Protein AF-A0A923WL89-F1 (afdb_monomer)

Mean predicted aligned error: 15.4 Å

Radius of gyration: 36.49 Å; Cα contacts (8 Å, |Δi|>4): 17; chains: 1; bounding box: 73×61×89 Å

Nearest PDB structures (foldseek):
  7px2-assembly1_A  TM=5.025E-01  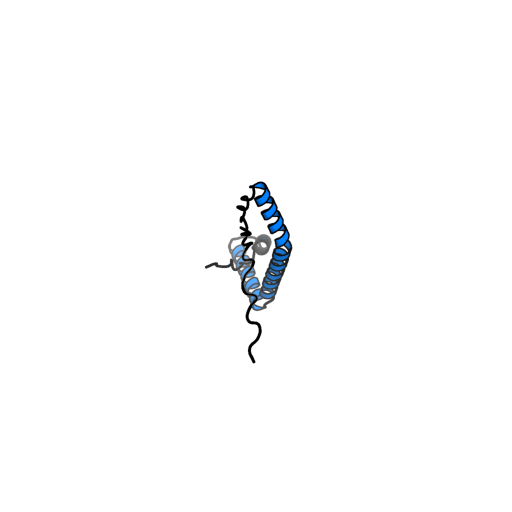e=6.954E+00  Conus mucronatus
  8j9a-assembly1_A  TM=3.092E-01  e=2.533E+00  Homo sapiens

pLDDT: mean 79.02, std 20.84, range [34.81, 98.75]

Secondary structure (DSSP, 8-state):
----------------------PPPPPPPHHHHHHHHHHHHHHHHHHHHHHHHHHHHHHHHHHTSHHHHHHHHHHHHHHHHHHHHTT--HHHHHHHHHHS----------

Solvent-accessible surface area (backbone atoms only — not comparable to full-atom values): 6987 Å² total; per-residue (Å²): 141,88,85,77,92,78,87,74,90,91,80,95,77,80,90,72,82,80,73,78,76,78,68,79,76,75,77,70,49,74,68,54,48,49,55,51,49,53,54,49,52,61,70,40,47,67,56,53,49,53,52,50,52,54,52,51,52,52,51,50,59,50,55,70,34,67,70,45,45,50,53,50,51,52,50,48,49,54,51,31,55,53,35,43,76,72,69,44,52,72,68,58,21,51,53,50,49,70,71,50,75,75,89,65,82,66,82,79,76,125

Foldseek 3Di:
DDDDPDPDDDDDDDPDDPPPPPDPDPDDDPVRVVVVVVVVVVVCVVVVVVVVVVVVVVVVVQCPDPVNVVVLVVVLVVQLVVVVVVPDDSVRSNVVSVVDDDPDPPPPDD

Structure (mmCIF, N/CA/C/O backbone):
data_AF-A0A923WL89-F1
#
_entry.id   AF-A0A923WL89-F1
#
loop_
_atom_site.group_PDB
_atom_site.id
_atom_site.type_symbol
_atom_site.label_atom_id
_atom_site.label_alt_id
_atom_site.label_comp_id
_atom_site.label_asym_id
_atom_site.label_entity_id
_atom_site.label_seq_id
_atom_site.pdbx_PDB_ins_code
_atom_site.Cartn_x
_atom_site.Cartn_y
_atom_site.Cartn_z
_atom_site.occupancy
_atom_site.B_iso_or_equiv
_atom_site.auth_seq_id
_atom_site.auth_comp_id
_atom_site.auth_asym_id
_atom_site.auth_atom_id
_atom_site.pdbx_PDB_model_num
ATOM 1 N N . MET A 1 1 ? 52.172 -49.684 -66.262 1.00 43.69 1 MET A N 1
ATOM 2 C CA . MET A 1 1 ? 51.971 -48.460 -67.067 1.00 43.69 1 MET A CA 1
ATOM 3 C C . MET A 1 1 ? 52.504 -47.272 -66.275 1.00 43.69 1 MET A C 1
ATOM 5 O O . MET A 1 1 ? 51.810 -46.724 -65.435 1.00 43.69 1 MET A O 1
ATOM 9 N N . HIS A 1 2 ? 53.792 -46.978 -66.453 1.00 44.06 2 HIS A N 1
ATOM 10 C CA . HIS A 1 2 ? 54.490 -45.818 -65.897 1.00 44.06 2 HIS A CA 1
ATOM 11 C C . HIS A 1 2 ? 54.409 -44.679 -66.900 1.00 44.06 2 HIS A C 1
ATOM 13 O O . HIS A 1 2 ? 54.771 -44.920 -68.051 1.00 44.06 2 HIS A O 1
ATOM 19 N N . ARG A 1 3 ? 54.009 -43.474 -66.472 1.00 42.78 3 ARG A N 1
ATOM 20 C CA . ARG A 1 3 ? 54.449 -42.207 -67.074 1.00 42.78 3 ARG A CA 1
ATOM 21 C C . ARG A 1 3 ? 53.896 -40.995 -66.311 1.00 42.78 3 ARG A C 1
ATOM 23 O O . ARG A 1 3 ? 52.691 -40.824 -66.213 1.00 42.78 3 ARG A O 1
ATOM 30 N N . HIS A 1 4 ? 54.824 -40.168 -65.827 1.00 39.97 4 HIS A N 1
ATOM 31 C CA . HIS A 1 4 ? 54.642 -38.785 -65.364 1.00 39.97 4 HIS A CA 1
ATOM 32 C C . HIS A 1 4 ? 54.153 -38.565 -63.923 1.00 39.97 4 HIS A C 1
ATOM 34 O O . HIS A 1 4 ? 53.322 -37.710 -63.644 1.00 39.97 4 HIS A O 1
ATOM 40 N N . ALA A 1 5 ? 54.826 -39.227 -62.978 1.00 46.56 5 ALA A N 1
ATOM 41 C CA . ALA A 1 5 ? 55.414 -38.453 -61.889 1.00 46.56 5 ALA A CA 1
ATOM 42 C C . ALA A 1 5 ? 56.518 -37.579 -62.510 1.00 46.56 5 ALA A C 1
ATOM 44 O O . ALA A 1 5 ? 57.427 -38.138 -63.112 1.00 46.56 5 ALA A O 1
ATOM 45 N N . ILE A 1 6 ? 56.343 -36.257 -62.489 1.00 51.34 6 ILE A N 1
ATOM 46 C CA . ILE A 1 6 ? 57.324 -35.148 -62.541 1.00 51.34 6 ILE A CA 1
ATOM 47 C C . ILE A 1 6 ? 56.485 -33.905 -62.879 1.00 51.34 6 ILE A C 1
ATOM 49 O O . ILE A 1 6 ? 56.318 -33.571 -64.042 1.00 51.34 6 ILE A O 1
ATOM 53 N N . VAL A 1 7 ? 55.912 -33.268 -61.857 1.00 47.28 7 VAL A N 1
ATOM 54 C CA . VAL A 1 7 ? 55.898 -31.799 -61.700 1.00 47.28 7 VAL A CA 1
ATOM 55 C C . VAL A 1 7 ? 55.954 -31.555 -60.190 1.00 47.28 7 VAL A C 1
ATOM 57 O O . VAL A 1 7 ? 54.998 -31.155 -59.534 1.00 47.28 7 VAL A O 1
ATOM 60 N N . PHE A 1 8 ? 57.084 -31.957 -59.615 1.00 42.47 8 PHE A N 1
ATOM 61 C CA . PHE A 1 8 ? 57.525 -31.535 -58.295 1.00 42.47 8 PHE A CA 1
ATOM 62 C C . PHE A 1 8 ? 58.259 -30.207 -58.499 1.00 42.47 8 PHE A C 1
ATOM 64 O O . PHE A 1 8 ? 59.035 -30.094 -59.445 1.00 42.47 8 PHE A O 1
ATOM 71 N N . SER A 1 9 ? 58.078 -29.268 -57.572 1.00 47.75 9 SER A N 1
ATOM 72 C CA . SER A 1 9 ? 58.919 -28.077 -57.396 1.00 47.75 9 SER A CA 1
ATOM 73 C C . SER A 1 9 ? 58.668 -26.896 -58.341 1.00 47.75 9 SER A C 1
ATOM 75 O O . SER A 1 9 ? 59.209 -26.845 -59.440 1.00 47.75 9 SER A O 1
ATOM 77 N N . ALA A 1 10 ? 57.906 -25.906 -57.860 1.00 48.31 10 ALA A N 1
ATOM 78 C CA . ALA A 1 10 ? 58.367 -24.513 -57.739 1.00 48.31 10 ALA A CA 1
ATOM 79 C C . ALA A 1 10 ? 57.192 -23.573 -57.407 1.00 48.31 10 ALA A C 1
ATOM 81 O O . ALA A 1 10 ? 56.479 -23.143 -58.304 1.00 48.31 10 ALA A O 1
ATOM 82 N N . LEU A 1 11 ? 56.990 -23.278 -56.117 1.00 40.62 11 LEU A N 1
ATOM 83 C CA . LEU A 1 11 ? 56.937 -21.923 -55.531 1.00 40.62 11 LEU A CA 1
ATOM 84 C C . LEU A 1 11 ? 56.271 -21.980 -54.146 1.00 40.62 11 LEU A C 1
ATOM 86 O O . LEU A 1 11 ? 55.103 -21.654 -53.949 1.00 40.62 11 LEU A O 1
ATOM 90 N N . CYS A 1 12 ? 57.068 -22.378 -53.156 1.00 50.72 12 CYS A N 1
ATOM 91 C CA . CYS A 1 12 ? 56.912 -21.871 -51.802 1.00 50.72 12 CYS A CA 1
ATOM 92 C C . CYS A 1 12 ? 57.414 -20.425 -51.789 1.00 50.72 12 CYS A C 1
ATOM 94 O O . CYS A 1 12 ? 58.617 -20.238 -51.689 1.00 50.72 12 CYS A O 1
ATOM 96 N N . THR A 1 13 ? 56.522 -19.442 -51.887 1.00 54.56 13 THR A N 1
ATOM 97 C CA . THR A 1 13 ? 56.678 -18.064 -51.376 1.00 54.56 13 THR A CA 1
ATOM 98 C C . THR A 1 13 ? 55.328 -17.373 -51.618 1.00 54.56 13 THR A C 1
ATOM 100 O O . THR A 1 13 ? 54.949 -17.100 -52.745 1.00 54.56 13 THR A O 1
ATOM 103 N N . LEU A 1 14 ? 54.456 -17.226 -50.626 1.00 45.53 14 LEU A N 1
ATOM 104 C CA . LEU A 1 14 ? 54.359 -15.990 -49.853 1.00 45.53 14 LEU A CA 1
ATOM 105 C C . LEU A 1 14 ? 53.557 -16.294 -48.576 1.00 45.53 14 LEU A C 1
ATOM 107 O O . LEU A 1 14 ? 52.340 -16.138 -48.503 1.00 45.53 14 LEU A O 1
ATOM 111 N N . SER A 1 15 ? 54.270 -16.719 -47.540 1.00 49.66 15 SER A N 1
ATOM 112 C CA . SER A 1 15 ? 53.829 -16.517 -46.167 1.00 49.66 15 SER A CA 1
ATOM 113 C C . SER A 1 15 ? 54.039 -15.040 -45.835 1.00 49.66 15 SER A C 1
ATOM 115 O O . SER A 1 15 ? 55.120 -14.651 -45.402 1.00 49.66 15 SER A O 1
ATOM 117 N N . SER A 1 16 ? 53.023 -14.204 -46.035 1.00 47.19 16 SER A N 1
ATOM 118 C CA . SER A 1 16 ? 52.956 -12.891 -45.388 1.00 47.19 16 SER A CA 1
ATOM 119 C C . SER A 1 16 ? 51.798 -12.899 -44.408 1.00 47.19 16 SER A C 1
ATOM 121 O O . SER A 1 16 ? 50.666 -12.567 -44.734 1.00 47.19 16 SER A O 1
ATOM 123 N N . LEU A 1 17 ? 52.131 -13.370 -43.205 1.00 48.91 17 LEU A N 1
ATOM 124 C CA . LEU A 1 17 ? 51.677 -12.859 -41.914 1.00 48.91 17 LEU A CA 1
ATOM 125 C C . LEU A 1 17 ? 50.765 -11.624 -42.026 1.00 48.91 17 LEU A C 1
ATOM 127 O O . LEU A 1 17 ? 51.230 -10.488 -41.955 1.00 48.91 17 LEU A O 1
ATOM 131 N N . ALA A 1 18 ? 49.456 -11.844 -42.120 1.00 44.34 18 ALA A N 1
ATOM 132 C CA . ALA A 1 18 ? 48.491 -10.853 -41.673 1.00 44.34 18 ALA A CA 1
ATOM 133 C C . ALA A 1 18 ? 48.500 -10.893 -40.139 1.00 44.34 18 ALA A C 1
ATOM 135 O O . ALA A 1 18 ? 47.699 -11.567 -39.495 1.00 44.34 18 ALA A O 1
ATOM 136 N N . PHE A 1 19 ? 49.491 -10.225 -39.554 1.00 47.25 19 PHE A N 1
ATOM 137 C CA . PHE A 1 19 ? 49.500 -9.881 -38.143 1.00 47.25 19 PHE A CA 1
ATOM 138 C C . PHE A 1 19 ? 48.347 -8.892 -37.940 1.00 47.25 19 PHE A C 1
ATOM 140 O O . PHE A 1 19 ? 48.500 -7.696 -38.181 1.00 47.25 19 PHE A O 1
ATOM 147 N N . SER A 1 20 ? 47.161 -9.385 -37.570 1.00 49.50 20 SER A N 1
ATOM 148 C CA . SER A 1 20 ? 46.101 -8.528 -37.045 1.00 49.50 20 SER A CA 1
ATOM 149 C C . SER A 1 20 ? 46.637 -7.882 -35.774 1.00 49.50 20 SER A C 1
ATOM 151 O O . SER A 1 20 ? 46.594 -8.470 -34.697 1.00 49.50 20 SER A O 1
ATOM 153 N N . GLN A 1 21 ? 47.182 -6.674 -35.911 1.00 45.19 21 GLN A N 1
ATOM 154 C CA . GLN A 1 21 ? 47.397 -5.775 -34.793 1.00 45.19 21 GLN A CA 1
ATOM 155 C C . GLN A 1 21 ? 46.028 -5.547 -34.150 1.00 45.19 21 GLN A C 1
ATOM 157 O O . GLN A 1 21 ? 45.218 -4.765 -34.644 1.00 45.19 21 GLN A O 1
ATOM 162 N N . SER A 1 22 ? 45.747 -6.247 -33.053 1.00 53.09 22 SER A N 1
ATOM 163 C CA . SER A 1 22 ? 44.719 -5.825 -32.115 1.00 53.09 22 SER A CA 1
ATOM 164 C C . SER A 1 22 ? 45.200 -4.506 -31.512 1.00 53.09 22 SER A C 1
ATOM 166 O O . SER A 1 22 ? 45.928 -4.493 -30.518 1.00 53.09 22 SER A O 1
ATOM 168 N N . LEU A 1 23 ? 44.870 -3.397 -32.177 1.00 53.75 23 LEU A N 1
ATOM 169 C CA . LEU A 1 23 ? 45.018 -2.059 -31.620 1.00 53.75 23 LEU A CA 1
ATOM 170 C C . LEU A 1 23 ? 44.389 -2.069 -30.218 1.00 53.75 23 LEU A C 1
ATOM 172 O O . LEU A 1 23 ? 43.261 -2.556 -30.075 1.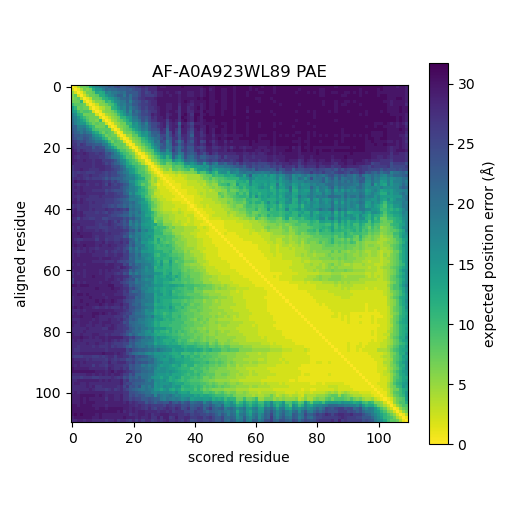00 53.75 23 LEU A O 1
ATOM 176 N N . PRO A 1 24 ? 45.084 -1.579 -29.175 1.00 54.38 24 PRO A N 1
ATOM 177 C CA . PRO A 1 24 ? 44.466 -1.435 -27.868 1.00 54.38 24 PRO A CA 1
ATOM 178 C C . PRO A 1 24 ? 43.270 -0.501 -28.045 1.00 54.38 24 PRO A C 1
ATOM 180 O O . PRO A 1 24 ? 43.437 0.642 -28.466 1.00 54.38 24 PRO A O 1
ATOM 183 N N . SER A 1 25 ? 42.060 -1.008 -27.790 1.00 64.44 25 SER A N 1
ATOM 184 C CA . SER A 1 25 ? 40.862 -0.172 -27.820 1.00 64.44 25 SER A CA 1
ATOM 185 C C . SER A 1 25 ? 41.107 1.009 -26.878 1.00 64.44 25 SER A C 1
ATOM 187 O O . SER A 1 25 ? 41.407 0.770 -25.701 1.00 64.44 25 SER A O 1
ATOM 189 N N . PRO A 1 26 ? 41.069 2.261 -27.367 1.00 69.19 26 PRO A N 1
ATOM 190 C CA . PRO A 1 26 ? 41.256 3.412 -26.503 1.00 69.19 26 PRO A CA 1
ATOM 191 C C . PRO A 1 26 ? 40.199 3.335 -25.404 1.00 69.19 26 PRO A C 1
ATOM 193 O O . PRO A 1 26 ? 39.017 3.126 -25.688 1.00 69.19 26 PRO A O 1
ATOM 196 N N . LYS A 1 27 ? 40.629 3.427 -24.139 1.00 71.19 27 LYS A N 1
ATOM 197 C CA . LYS A 1 27 ? 39.682 3.486 -23.022 1.00 71.19 27 LYS A CA 1
ATOM 198 C C . LYS A 1 27 ? 38.756 4.677 -23.287 1.00 71.19 27 LYS A C 1
ATOM 200 O O . LYS A 1 27 ? 39.285 5.761 -23.548 1.00 71.19 27 LYS A O 1
ATOM 205 N N . PRO A 1 28 ? 37.426 4.478 -23.279 1.00 73.81 28 PRO A N 1
ATOM 206 C CA . PRO A 1 28 ? 36.489 5.542 -23.597 1.00 73.81 28 PRO A CA 1
ATOM 207 C C . PRO A 1 28 ? 36.744 6.726 -22.670 1.00 73.81 28 PRO A C 1
ATOM 209 O O . PRO A 1 28 ? 37.020 6.547 -21.479 1.00 73.81 28 PRO A O 1
ATOM 212 N N . SER A 1 29 ? 36.702 7.932 -23.234 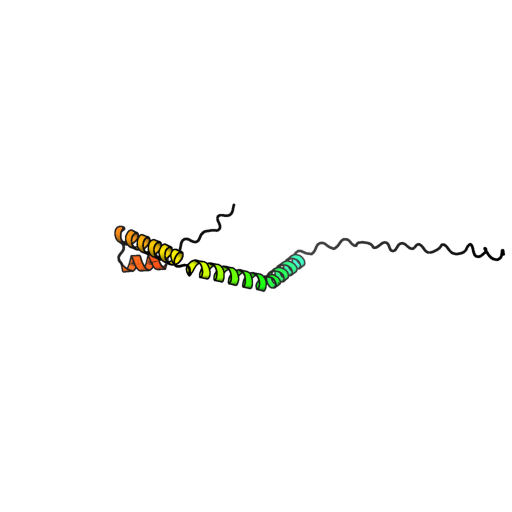1.00 83.06 29 SER A N 1
ATOM 213 C CA . SER A 1 29 ? 36.819 9.137 -22.426 1.00 83.06 29 SER A CA 1
ATOM 214 C C . SER A 1 29 ? 35.652 9.197 -21.427 1.00 83.06 29 SER A C 1
ATOM 216 O O . SER A 1 29 ? 34.603 8.590 -21.668 1.00 83.06 29 SER A O 1
ATOM 218 N N . PRO A 1 30 ? 35.781 9.926 -20.308 1.00 81.75 30 PRO A N 1
ATOM 219 C CA . PRO A 1 30 ? 34.672 10.102 -19.372 1.00 81.75 30 PRO A CA 1
ATOM 220 C C . PRO A 1 30 ? 33.389 10.637 -20.036 1.00 81.75 30 PRO A C 1
ATOM 222 O O . PRO A 1 30 ? 32.293 10.219 -19.670 1.00 81.75 30 PRO A O 1
ATOM 225 N N . GLU A 1 31 ? 33.513 11.499 -21.053 1.00 83.88 31 GLU A N 1
ATOM 226 C CA . GLU A 1 31 ? 32.369 11.989 -21.838 1.00 83.88 31 GLU A CA 1
ATOM 227 C C . GLU A 1 31 ? 31.722 10.889 -22.688 1.00 83.88 31 GLU A C 1
ATOM 229 O O . GLU A 1 31 ? 30.494 10.811 -22.772 1.00 83.88 31 GLU A O 1
ATOM 234 N N . ASP A 1 32 ? 32.520 10.008 -23.292 1.00 84.06 32 ASP A N 1
ATOM 235 C CA . ASP A 1 32 ? 32.000 8.880 -24.073 1.00 84.06 32 ASP A CA 1
ATOM 236 C C . ASP A 1 32 ? 31.328 7.840 -23.174 1.00 84.06 32 ASP A C 1
ATOM 238 O O . ASP A 1 32 ? 30.296 7.273 -23.537 1.00 84.06 32 ASP A O 1
ATOM 242 N N . MET A 1 33 ? 31.872 7.627 -21.972 1.00 83.62 33 MET A N 1
ATOM 243 C CA . MET A 1 33 ? 31.244 6.790 -20.951 1.00 83.62 33 MET A CA 1
ATOM 244 C C . MET A 1 33 ? 29.887 7.355 -20.521 1.00 83.62 33 MET A C 1
ATOM 246 O O . MET A 1 33 ? 28.925 6.596 -20.418 1.00 83.62 33 MET A O 1
ATOM 250 N N . GLN A 1 34 ? 29.782 8.673 -20.325 1.00 84.81 34 GLN A N 1
ATOM 251 C CA . GLN A 1 34 ? 28.520 9.320 -19.965 1.00 84.81 34 GLN A CA 1
ATOM 252 C C . GLN A 1 34 ? 27.473 9.165 -21.075 1.00 84.81 34 GLN A C 1
ATOM 254 O O . GLN A 1 34 ? 26.369 8.699 -20.810 1.00 84.81 34 GLN A O 1
ATOM 259 N N . LYS A 1 35 ? 27.830 9.449 -22.335 1.00 86.31 35 LYS A N 1
ATOM 260 C CA . LYS A 1 35 ? 26.920 9.269 -23.482 1.00 86.31 35 LYS A CA 1
ATOM 261 C C . LYS A 1 35 ? 26.469 7.819 -23.644 1.00 86.31 35 LYS A C 1
ATOM 263 O O . LYS A 1 35 ? 25.318 7.560 -23.996 1.00 86.31 35 LYS A O 1
ATOM 268 N N . MET A 1 36 ? 27.366 6.867 -23.387 1.00 84.44 36 MET A N 1
ATOM 269 C CA . MET A 1 36 ? 27.043 5.444 -23.416 1.00 84.44 36 MET A CA 1
ATOM 270 C C . MET A 1 36 ? 26.066 5.070 -22.298 1.00 84.44 36 MET A C 1
ATOM 272 O O . MET A 1 36 ? 25.119 4.323 -22.547 1.00 84.44 36 MET A O 1
ATOM 276 N N . MET A 1 37 ? 26.251 5.614 -21.094 1.00 84.38 37 MET A N 1
ATOM 277 C CA . MET A 1 37 ? 25.341 5.409 -19.969 1.00 84.38 37 MET A CA 1
ATOM 278 C C . MET A 1 37 ? 23.963 6.020 -20.244 1.00 84.38 37 MET A C 1
ATOM 280 O O . MET A 1 37 ? 22.959 5.331 -20.081 1.00 84.38 37 MET A O 1
ATOM 284 N N . ASP A 1 38 ? 23.907 7.254 -20.744 1.00 85.50 38 ASP A N 1
ATOM 285 C CA . ASP A 1 38 ? 22.657 7.944 -21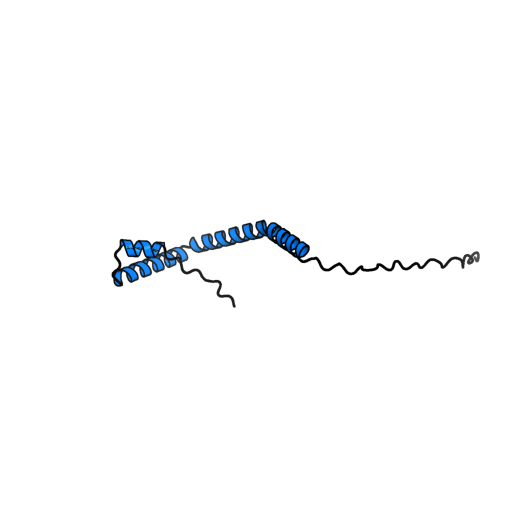.074 1.00 85.50 38 ASP A CA 1
ATOM 286 C C . ASP A 1 38 ? 21.877 7.190 -22.165 1.00 85.50 38 ASP A C 1
ATOM 288 O O . ASP A 1 38 ? 20.684 6.921 -22.021 1.00 85.50 38 ASP A O 1
ATOM 292 N N . SER A 1 39 ? 22.567 6.759 -23.226 1.00 86.44 39 SER A N 1
ATOM 293 C CA . SER A 1 39 ? 21.984 5.931 -24.291 1.00 86.44 39 SER A CA 1
ATOM 294 C C . SER A 1 39 ? 21.465 4.593 -23.753 1.00 86.44 39 SER A C 1
ATOM 296 O O . SER A 1 39 ? 20.352 4.166 -24.076 1.00 86.44 39 SER A O 1
ATOM 298 N N . SER A 1 40 ? 22.229 3.962 -22.856 1.00 83.38 40 SER A N 1
ATOM 299 C CA . SER A 1 40 ? 21.827 2.715 -22.202 1.00 83.38 40 SER A CA 1
ATOM 300 C C . SER A 1 40 ? 20.578 2.916 -21.343 1.00 83.38 40 SER A C 1
ATOM 302 O O . SER A 1 40 ? 19.633 2.139 -21.462 1.00 83.38 40 SER A O 1
ATOM 304 N N . MET A 1 41 ? 20.502 3.987 -20.547 1.00 84.50 41 MET A N 1
ATOM 305 C CA . MET A 1 41 ? 19.319 4.295 -19.738 1.00 84.50 41 MET A CA 1
ATOM 306 C C . MET A 1 41 ? 18.079 4.528 -20.600 1.00 84.50 41 MET A C 1
ATOM 308 O O . MET A 1 41 ? 17.024 3.960 -20.316 1.00 84.50 41 MET A O 1
ATOM 312 N N . VAL A 1 42 ? 18.205 5.299 -21.684 1.00 86.25 42 VAL A N 1
ATOM 313 C CA . VAL A 1 42 ? 17.097 5.541 -22.620 1.00 86.25 42 VAL A CA 1
ATOM 314 C C . VAL A 1 42 ? 16.614 4.230 -23.244 1.00 86.25 42 VAL A C 1
ATOM 316 O O . VAL A 1 42 ? 15.409 3.992 -23.320 1.00 86.25 42 VAL A O 1
ATOM 319 N N . SER A 1 43 ? 17.535 3.336 -23.610 1.00 88.25 43 SER A N 1
ATOM 320 C CA . SER A 1 43 ? 17.188 2.016 -24.154 1.00 88.25 43 SER A CA 1
ATOM 321 C C . SER A 1 43 ? 16.476 1.102 -23.145 1.00 88.25 43 SER A C 1
ATOM 323 O O . SER A 1 43 ? 15.712 0.220 -23.539 1.00 88.25 43 SER A O 1
ATOM 325 N N . MET A 1 44 ? 16.674 1.331 -21.841 1.00 90.44 44 MET A N 1
ATOM 326 C CA . MET A 1 44 ? 16.026 0.578 -20.766 1.00 90.44 44 MET A CA 1
ATOM 327 C C . MET A 1 44 ? 14.636 1.109 -20.401 1.00 90.44 44 MET A C 1
ATOM 329 O O . MET A 1 44 ? 13.865 0.366 -19.791 1.00 90.44 44 MET A O 1
ATOM 333 N N . LEU A 1 45 ? 14.271 2.340 -20.780 1.00 90.88 45 LEU A N 1
ATOM 334 C CA . LEU A 1 45 ? 12.966 2.929 -20.438 1.00 90.88 45 LEU A CA 1
ATOM 335 C C . LEU A 1 45 ? 11.768 2.030 -20.810 1.00 90.88 45 LEU A C 1
ATOM 337 O O . LEU A 1 45 ? 10.899 1.843 -19.957 1.00 90.88 45 LEU A O 1
ATOM 341 N N . PRO A 1 46 ? 11.705 1.388 -21.997 1.00 90.31 46 PRO A N 1
ATOM 342 C CA . PRO A 1 46 ? 10.604 0.477 -22.324 1.00 90.31 46 PRO A CA 1
ATOM 343 C C . PRO A 1 46 ? 10.572 -0.786 -21.450 1.00 90.31 46 PRO A C 1
ATOM 345 O O . PRO A 1 46 ? 9.504 -1.336 -21.178 1.00 90.31 46 PRO A O 1
ATOM 348 N N . ILE A 1 47 ? 11.737 -1.269 -21.003 1.00 92.88 47 ILE A N 1
ATOM 349 C CA . ILE A 1 47 ? 11.835 -2.412 -20.083 1.00 92.88 47 ILE A CA 1
ATOM 350 C C . ILE A 1 47 ? 11.313 -2.006 -18.704 1.00 92.88 47 ILE A C 1
ATOM 352 O O . ILE A 1 47 ? 10.513 -2.736 -18.123 1.00 92.88 47 ILE A O 1
ATOM 356 N N . LEU A 1 48 ? 11.708 -0.828 -18.214 1.00 90.56 48 LEU A N 1
ATOM 357 C CA . LEU A 1 48 ? 11.206 -0.2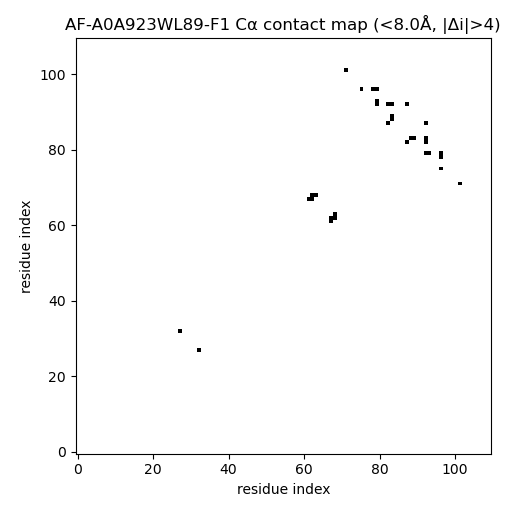71 -16.957 1.00 90.56 48 LEU A CA 1
ATOM 358 C C . LEU A 1 48 ? 9.688 -0.056 -17.002 1.00 90.56 48 LEU A C 1
ATOM 360 O O . LEU A 1 48 ? 9.004 -0.383 -16.033 1.00 90.56 48 LEU A O 1
ATOM 364 N N . GLY A 1 49 ? 9.157 0.416 -18.135 1.00 91.38 49 GLY A N 1
ATOM 365 C CA . GLY A 1 49 ? 7.717 0.535 -18.367 1.00 91.38 49 GLY A CA 1
ATOM 366 C C . GLY A 1 49 ? 6.996 -0.803 -18.201 1.00 91.38 49 GLY A C 1
ATOM 367 O O . GLY A 1 49 ? 6.143 -0.933 -17.327 1.00 91.38 49 GLY A O 1
ATOM 368 N N . ARG A 1 50 ? 7.417 -1.839 -18.940 1.00 91.12 50 ARG A N 1
ATOM 369 C CA . ARG A 1 50 ? 6.820 -3.184 -18.822 1.00 91.12 50 ARG A CA 1
ATOM 370 C C . ARG A 1 50 ? 6.966 -3.784 -17.424 1.00 91.12 50 ARG A C 1
ATOM 372 O O . ARG A 1 50 ? 6.045 -4.426 -16.931 1.00 91.12 50 ARG A O 1
ATOM 379 N N . MET A 1 51 ? 8.105 -3.578 -16.764 1.00 92.50 51 MET A N 1
ATOM 380 C CA . MET A 1 51 ? 8.307 -4.045 -15.390 1.00 92.50 51 MET A CA 1
ATOM 381 C C . MET A 1 51 ? 7.332 -3.365 -14.421 1.00 92.50 51 MET A C 1
ATOM 383 O O . MET A 1 51 ? 6.788 -4.021 -13.534 1.00 92.50 51 MET A O 1
ATOM 387 N N . THR A 1 52 ? 7.086 -2.068 -14.613 1.00 92.19 52 THR A N 1
ATOM 388 C CA . THR A 1 52 ? 6.135 -1.294 -13.810 1.00 92.19 52 THR A CA 1
ATOM 389 C C . THR A 1 52 ? 4.709 -1.793 -14.023 1.00 92.19 52 THR A C 1
ATOM 391 O O . THR A 1 52 ? 4.003 -2.026 -13.046 1.00 92.19 52 THR A O 1
ATOM 394 N N . GLU A 1 53 ? 4.305 -2.031 -15.272 1.00 92.62 53 GLU A N 1
ATOM 395 C CA . GLU A 1 53 ? 2.995 -2.606 -15.608 1.00 92.62 53 GLU A CA 1
ATOM 396 C C . GLU A 1 53 ? 2.791 -3.974 -14.951 1.00 92.62 53 GLU A C 1
ATOM 398 O O . GLU A 1 53 ? 1.804 -4.176 -14.250 1.00 92.62 53 GLU A O 1
ATOM 403 N N . VAL A 1 54 ? 3.755 -4.892 -15.090 1.00 93.38 54 VAL A N 1
ATOM 404 C CA . VAL A 1 54 ? 3.689 -6.225 -14.464 1.00 93.38 54 VAL A CA 1
ATOM 405 C C . VAL A 1 54 ? 3.607 -6.122 -12.943 1.00 93.38 54 VAL A C 1
ATOM 407 O O . VAL A 1 54 ? 2.863 -6.866 -12.304 1.00 93.38 54 VAL A O 1
ATOM 410 N N . HIS A 1 55 ? 4.362 -5.203 -12.344 1.00 90.31 55 HIS 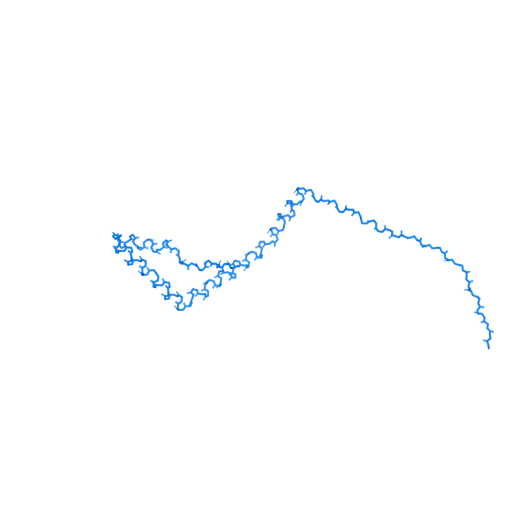A N 1
ATOM 411 C CA . HIS A 1 55 ? 4.337 -4.998 -10.904 1.00 90.31 55 HIS A CA 1
ATOM 412 C C . HIS A 1 55 ? 2.977 -4.474 -10.420 1.00 90.31 55 HIS A C 1
ATOM 414 O O . HIS A 1 55 ? 2.447 -4.983 -9.431 1.00 90.31 55 HIS A O 1
ATOM 420 N N . LEU A 1 56 ? 2.395 -3.498 -11.124 1.00 91.94 56 LEU A N 1
ATOM 421 C CA . LEU A 1 56 ? 1.061 -2.974 -10.826 1.00 91.94 56 LEU A CA 1
ATOM 422 C C . LEU A 1 56 ? -0.009 -4.054 -10.986 1.00 91.94 56 LEU A C 1
ATOM 424 O O . LEU A 1 56 ? -0.820 -4.247 -10.084 1.00 91.94 56 LEU A O 1
ATOM 428 N N . GLU A 1 57 ? 0.034 -4.806 -12.081 1.00 93.44 57 GLU A N 1
ATOM 429 C CA . GLU A 1 57 ? -0.888 -5.907 -12.352 1.00 93.44 57 GLU A CA 1
ATOM 430 C C . GLU A 1 57 ? -0.809 -6.979 -11.254 1.00 93.44 57 GLU A C 1
ATOM 432 O O . GLU A 1 57 ? -1.827 -7.463 -10.758 1.00 93.44 57 GLU A O 1
ATOM 437 N N . ALA A 1 58 ? 0.396 -7.316 -10.788 1.00 92.00 58 ALA A N 1
ATOM 438 C CA . ALA A 1 58 ? 0.576 -8.240 -9.673 1.00 92.00 58 ALA A CA 1
ATOM 439 C C . ALA A 1 58 ? -0.032 -7.699 -8.368 1.00 92.00 58 ALA A C 1
ATOM 441 O O . ALA A 1 58 ? -0.702 -8.445 -7.650 1.00 92.00 58 ALA A O 1
ATOM 442 N N . GLN A 1 59 ? 0.160 -6.410 -8.066 1.00 89.38 59 GLN A N 1
ATOM 443 C CA . GLN A 1 59 ? -0.449 -5.784 -6.890 1.00 89.38 59 GLN A CA 1
ATOM 444 C C . GLN A 1 59 ? -1.977 -5.791 -6.970 1.00 89.38 59 GLN A C 1
ATOM 446 O O . GLN A 1 59 ? -2.629 -6.161 -5.993 1.00 89.38 59 GLN A O 1
ATOM 451 N N . LEU A 1 60 ? -2.547 -5.436 -8.126 1.00 91.44 60 LEU A N 1
ATOM 452 C CA . LEU A 1 60 ? -3.992 -5.447 -8.356 1.00 91.44 60 LEU A CA 1
ATOM 453 C C . LEU A 1 60 ? -4.565 -6.856 -8.196 1.00 91.44 60 LEU A C 1
ATOM 455 O O . LEU A 1 60 ? -5.542 -7.042 -7.475 1.00 91.44 60 LEU A O 1
ATOM 459 N N . ASN A 1 61 ? -3.914 -7.862 -8.779 1.00 92.75 61 ASN A N 1
ATOM 460 C CA . ASN A 1 61 ? -4.349 -9.254 -8.681 1.00 92.75 61 ASN A CA 1
ATOM 461 C C . ASN A 1 61 ? -4.285 -9.807 -7.254 1.00 92.75 61 ASN A C 1
ATOM 463 O O . ASN A 1 61 ? -5.120 -10.626 -6.872 1.00 92.75 61 ASN A O 1
ATOM 467 N N . VAL A 1 62 ? -3.313 -9.378 -6.446 1.00 91.19 62 VAL A N 1
ATOM 468 C CA . VAL A 1 62 ? -3.278 -9.719 -5.017 1.00 91.19 62 VAL A CA 1
ATOM 469 C C . VAL A 1 62 ? -4.385 -8.981 -4.266 1.00 91.19 62 VAL A C 1
ATOM 471 O O . VAL A 1 62 ? -5.136 -9.616 -3.532 1.00 91.19 62 VAL A O 1
ATOM 474 N N . ALA A 1 63 ? -4.536 -7.672 -4.481 1.00 87.81 63 ALA A N 1
ATOM 475 C CA . ALA A 1 63 ? -5.550 -6.853 -3.818 1.00 87.81 63 ALA A CA 1
ATOM 476 C C . ALA A 1 63 ? -6.991 -7.287 -4.141 1.00 87.81 63 ALA A C 1
ATOM 478 O O . ALA A 1 63 ? -7.869 -7.152 -3.291 1.00 87.81 63 ALA A O 1
ATOM 479 N N . ALA A 1 64 ? -7.230 -7.841 -5.332 1.00 91.62 64 ALA A N 1
ATOM 480 C CA . ALA A 1 64 ? -8.530 -8.350 -5.764 1.00 91.62 64 ALA A CA 1
ATOM 481 C C . ALA A 1 64 ? -8.945 -9.664 -5.076 1.00 91.62 64 ALA A C 1
ATOM 483 O O . ALA A 1 64 ? -10.107 -10.063 -5.165 1.00 91.62 64 ALA A O 1
ATOM 484 N N . ARG A 1 65 ? -8.028 -10.359 -4.386 1.00 95.19 65 ARG A N 1
ATOM 485 C CA . ARG A 1 65 ? -8.368 -11.590 -3.659 1.00 95.19 65 ARG A CA 1
ATOM 486 C C . ARG A 1 65 ? -9.277 -11.251 -2.472 1.00 95.19 65 ARG A C 1
ATOM 488 O O . ARG A 1 65 ? -8.916 -10.370 -1.689 1.00 95.19 65 ARG A O 1
ATOM 495 N N . PRO A 1 66 ? -10.389 -11.981 -2.260 1.00 94.44 66 PRO A N 1
ATOM 496 C CA . PRO A 1 66 ? -11.306 -11.714 -1.149 1.00 94.44 66 PRO A CA 1
ATOM 497 C C . PRO A 1 66 ? -10.609 -11.690 0.215 1.00 94.44 66 PRO A C 1
ATOM 499 O O . PRO A 1 66 ? -10.774 -10.748 0.981 1.00 94.44 66 PRO A O 1
ATOM 502 N N . GLU A 1 67 ? -9.730 -12.662 0.468 1.00 95.19 67 GLU A N 1
ATOM 503 C CA . GLU A 1 67 ? -8.940 -12.733 1.701 1.00 95.19 67 GLU A CA 1
ATOM 504 C C . GLU A 1 67 ? -8.067 -11.481 1.908 1.00 95.19 67 GLU A C 1
ATOM 506 O O . GLU A 1 67 ? -7.910 -10.984 3.024 1.00 95.19 67 GLU A O 1
ATOM 511 N N . THR A 1 68 ? -7.488 -10.937 0.835 1.00 93.50 68 THR A N 1
ATOM 512 C CA . THR A 1 68 ? -6.676 -9.720 0.912 1.00 93.50 68 THR A CA 1
ATOM 513 C C . THR A 1 68 ? -7.543 -8.502 1.215 1.00 93.50 68 THR A C 1
ATOM 515 O O . THR A 1 68 ? -7.181 -7.713 2.088 1.00 93.50 68 THR A O 1
ATOM 518 N N . ALA A 1 69 ? -8.706 -8.377 0.572 1.00 90.81 69 ALA A N 1
ATOM 519 C CA . ALA A 1 69 ? -9.668 -7.320 0.870 1.00 90.81 69 ALA A CA 1
ATOM 520 C C . ALA A 1 69 ? -10.151 -7.376 2.333 1.00 90.81 69 ALA A C 1
ATOM 522 O O . ALA A 1 69 ? -10.189 -6.345 3.009 1.00 90.81 69 ALA A O 1
ATOM 523 N N . GLU A 1 70 ? -10.435 -8.572 2.855 1.00 95.56 70 GLU A N 1
ATOM 524 C CA . GLU A 1 70 ? -10.801 -8.780 4.260 1.00 95.56 70 GLU A CA 1
ATOM 525 C C . GLU A 1 70 ? -9.679 -8.344 5.206 1.00 95.56 70 GLU A C 1
ATOM 527 O O . GLU A 1 70 ? -9.914 -7.552 6.119 1.00 95.56 70 GLU A O 1
ATOM 532 N N . ARG A 1 71 ? -8.434 -8.770 4.952 1.00 94.62 71 ARG A N 1
ATOM 533 C CA . ARG A 1 71 ? -7.267 -8.362 5.754 1.00 94.62 71 ARG A CA 1
ATOM 534 C C . ARG A 1 71 ? -7.068 -6.844 5.745 1.00 94.62 71 ARG A C 1
ATOM 536 O O . ARG A 1 71 ? -6.789 -6.259 6.793 1.00 94.62 71 ARG A O 1
ATOM 543 N N . ILE A 1 72 ? -7.246 -6.197 4.591 1.00 93.56 72 ILE A N 1
ATOM 544 C CA . ILE A 1 72 ? -7.189 -4.735 4.447 1.00 93.56 72 ILE A CA 1
ATOM 545 C C . ILE A 1 72 ? -8.281 -4.060 5.285 1.00 93.56 72 ILE A C 1
ATOM 547 O O . ILE A 1 72 ? -7.999 -3.103 6.012 1.00 93.56 72 ILE A O 1
ATOM 551 N N . ALA A 1 73 ? -9.516 -4.560 5.216 1.00 95.00 73 ALA A N 1
ATOM 552 C CA . ALA A 1 73 ? -10.637 -4.027 5.980 1.00 95.00 73 ALA A CA 1
ATOM 553 C C . ALA A 1 73 ? -10.412 -4.180 7.491 1.00 95.00 73 ALA A C 1
ATOM 555 O O . ALA A 1 73 ? -10.580 -3.215 8.240 1.00 95.00 73 ALA A O 1
ATOM 556 N N . THR A 1 74 ? -9.960 -5.355 7.940 1.00 96.81 74 THR A N 1
ATOM 557 C CA . THR A 1 74 ? -9.599 -5.606 9.340 1.00 96.81 74 THR A CA 1
ATOM 558 C C . THR A 1 74 ? -8.506 -4.653 9.809 1.00 96.81 74 THR A C 1
ATOM 560 O O . THR A 1 74 ? -8.644 -4.044 10.869 1.00 96.81 74 THR A O 1
ATOM 563 N N . PHE A 1 75 ? -7.446 -4.467 9.019 1.00 96.25 75 PHE A N 1
ATOM 564 C CA . PHE A 1 75 ? -6.381 -3.518 9.340 1.00 96.25 75 PHE A CA 1
ATOM 565 C C . PHE A 1 75 ? -6.922 -2.091 9.505 1.00 96.25 75 PHE A C 1
ATOM 567 O O . PHE A 1 75 ? -6.694 -1.465 10.542 1.00 96.25 75 PHE A O 1
ATOM 574 N N . LYS A 1 76 ? -7.683 -1.590 8.521 1.00 97.00 76 LYS A N 1
ATOM 575 C CA . LYS A 1 76 ? -8.245 -0.231 8.559 1.00 97.00 76 LYS A CA 1
ATOM 576 C C . LYS A 1 76 ? -9.194 -0.034 9.740 1.00 97.00 76 LYS A C 1
ATOM 578 O O . LYS A 1 76 ? -9.119 0.999 10.404 1.00 97.00 76 LYS A O 1
ATOM 583 N N . LYS A 1 77 ? -10.036 -1.024 10.048 1.00 98.00 77 LYS A N 1
ATOM 584 C CA . LYS A 1 77 ? -10.933 -0.984 11.209 1.00 98.00 77 LYS A CA 1
ATOM 585 C C . LYS A 1 77 ? -10.160 -0.949 12.525 1.00 98.00 77 LYS A C 1
ATOM 587 O O . LYS A 1 77 ? -10.409 -0.081 13.353 1.00 98.00 77 LYS A O 1
ATOM 592 N N . ASN A 1 78 ? -9.175 -1.829 12.688 1.00 98.38 78 ASN A N 1
ATOM 593 C CA . ASN A 1 78 ? -8.362 -1.873 13.901 1.00 98.38 78 ASN A CA 1
ATOM 594 C C . ASN A 1 78 ? -7.603 -0.559 14.127 1.00 98.38 78 ASN A C 1
ATOM 596 O O . ASN A 1 78 ? -7.516 -0.089 15.262 1.00 98.38 78 ASN A O 1
ATOM 600 N N . LEU A 1 79 ? -7.083 0.051 13.056 1.00 98.25 79 LEU A N 1
ATOM 601 C CA . LEU A 1 79 ? -6.441 1.361 13.120 1.00 98.25 79 LEU A CA 1
ATOM 602 C C . LEU A 1 79 ? -7.438 2.453 13.527 1.00 98.25 79 LEU A C 1
ATOM 604 O O . LEU A 1 79 ? -7.151 3.217 14.447 1.00 98.25 79 LEU A O 1
ATOM 608 N N . PHE A 1 80 ? -8.616 2.498 12.899 1.00 98.62 80 PHE A N 1
ATOM 609 C CA . PHE A 1 80 ? -9.675 3.444 13.255 1.00 98.62 80 PHE A CA 1
ATOM 610 C C . PHE A 1 80 ? -10.056 3.335 14.738 1.00 98.62 80 PHE A C 1
ATOM 612 O O . PHE A 1 80 ? -10.013 4.325 15.467 1.00 98.62 80 PHE A O 1
ATOM 619 N N . ASP A 1 81 ? -10.355 2.124 15.210 1.00 98.69 81 ASP A N 1
ATOM 620 C CA . ASP A 1 81 ? -10.763 1.874 16.594 1.00 98.69 81 ASP A CA 1
ATOM 621 C C . ASP A 1 81 ? -9.645 2.238 17.584 1.00 98.69 81 ASP A C 1
ATOM 623 O O . ASP A 1 81 ? -9.894 2.805 18.652 1.00 98.69 81 ASP A O 1
ATOM 627 N N . ALA A 1 82 ? -8.385 1.967 17.228 1.00 98.69 82 ALA A N 1
ATOM 628 C CA . ALA A 1 82 ? -7.237 2.363 18.033 1.00 98.69 82 ALA A CA 1
ATOM 629 C C . ALA A 1 82 ? -7.083 3.889 18.132 1.00 98.69 82 ALA A C 1
ATOM 631 O O . ALA A 1 82 ? -6.793 4.393 19.218 1.00 98.69 82 ALA A O 1
ATOM 632 N N . LEU A 1 83 ? -7.307 4.627 17.041 1.00 98.56 83 LEU A N 1
ATOM 633 C CA . LEU A 1 83 ? -7.280 6.092 17.034 1.00 98.56 83 LEU A CA 1
ATOM 634 C C . LEU A 1 83 ? -8.424 6.673 17.874 1.00 98.56 83 LEU A C 1
ATOM 636 O O . LEU A 1 83 ? -8.192 7.544 18.713 1.00 98.56 83 LEU A O 1
ATOM 640 N N . ARG A 1 84 ? -9.634 6.114 17.758 1.00 98.56 84 ARG A N 1
ATOM 641 C CA . ARG A 1 84 ? -10.779 6.500 18.596 1.00 98.56 84 ARG A CA 1
ATOM 642 C C . ARG A 1 84 ? -10.488 6.314 20.083 1.00 98.56 84 ARG A C 1
ATOM 644 O O . ARG A 1 84 ? -10.726 7.230 20.864 1.00 98.56 84 ARG A O 1
ATOM 651 N N . ARG A 1 85 ? -9.897 5.178 20.477 1.00 98.62 85 ARG A N 1
ATOM 652 C CA . ARG A 1 85 ? -9.470 4.933 21.871 1.00 98.62 85 ARG A CA 1
ATOM 653 C C . ARG A 1 85 ? -8.388 5.897 22.359 1.00 98.62 85 ARG A C 1
ATOM 655 O O . ARG A 1 85 ? -8.291 6.128 23.557 1.00 98.62 85 ARG A O 1
ATOM 662 N N . LYS A 1 86 ? -7.582 6.458 21.455 1.00 98.38 86 LYS A N 1
ATOM 663 C CA . LYS A 1 86 ? -6.564 7.473 21.772 1.00 98.38 86 LYS A CA 1
ATOM 664 C C . LYS A 1 86 ? -7.129 8.893 21.900 1.00 98.38 86 LYS A C 1
ATOM 666 O O . LYS A 1 86 ? -6.372 9.794 22.240 1.00 98.38 86 LYS A O 1
ATOM 671 N N . GLY A 1 87 ? -8.426 9.092 21.660 1.00 98.50 87 GLY A N 1
ATOM 672 C CA . GLY A 1 87 ? -9.103 10.380 21.835 1.00 98.50 87 GLY A CA 1
ATOM 673 C C . GLY A 1 87 ? -9.269 11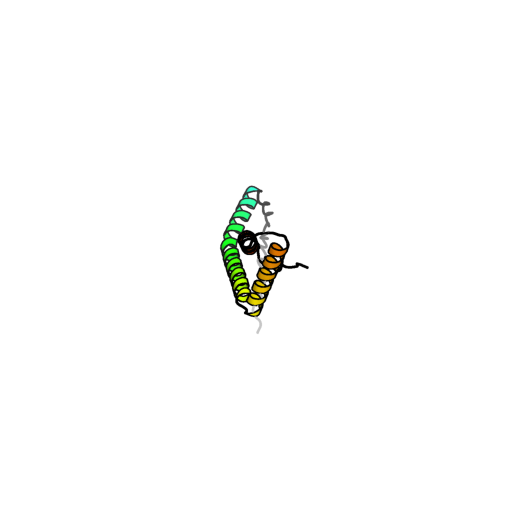.205 20.557 1.00 98.50 87 GLY A C 1
ATOM 674 O O . GLY A 1 87 ? -9.814 12.303 20.626 1.00 98.50 87 GLY A O 1
ATOM 675 N N . PHE A 1 88 ? -8.862 10.694 19.390 1.00 98.75 88 PHE A N 1
ATOM 676 C CA . PHE A 1 88 ? -9.130 11.364 18.113 1.00 98.75 88 PHE A CA 1
ATOM 677 C C . PHE A 1 88 ? -10.623 11.343 17.784 1.00 98.75 88 PHE A C 1
ATOM 679 O O . PHE A 1 88 ? -11.310 10.357 18.075 1.00 98.75 88 PHE A O 1
ATOM 686 N N . THR A 1 89 ? -11.136 12.389 17.127 1.00 98.62 89 THR A N 1
ATOM 687 C CA . THR A 1 89 ? -12.523 12.393 16.626 1.00 98.62 89 THR A CA 1
ATOM 688 C C . THR A 1 89 ? -12.718 11.343 15.526 1.00 98.62 89 THR A C 1
ATOM 690 O O . THR A 1 89 ? -11.753 10.756 15.023 1.00 98.62 89 THR A O 1
ATOM 693 N N . ALA A 1 90 ? -13.969 11.061 15.159 1.00 97.81 90 ALA A N 1
ATOM 694 C CA . ALA A 1 90 ? -14.265 10.116 14.083 1.00 97.81 90 ALA A CA 1
ATOM 695 C C . ALA A 1 90 ? -13.695 10.600 12.742 1.00 97.81 90 ALA A C 1
ATOM 697 O O . ALA A 1 90 ? -13.072 9.828 12.017 1.00 97.81 90 ALA A O 1
ATOM 698 N N . GLU A 1 91 ? -13.823 11.894 12.468 1.00 98.38 91 GLU A N 1
ATOM 699 C CA . GLU A 1 91 ? -13.339 12.549 11.256 1.00 98.38 91 GLU A CA 1
ATOM 700 C C . GLU A 1 91 ? -11.812 12.493 11.183 1.00 98.38 91 GLU A C 1
ATOM 702 O O . GLU A 1 91 ? -11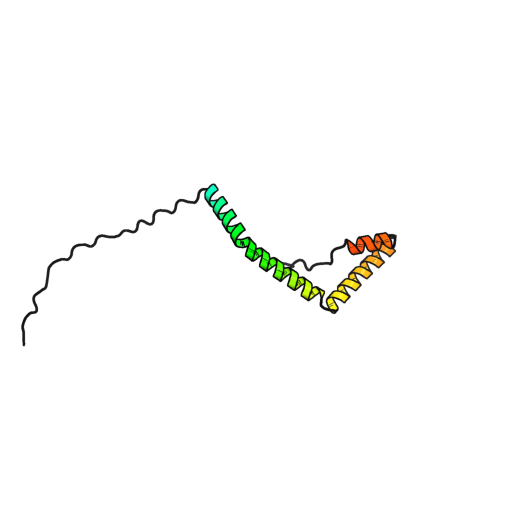.259 12.057 10.174 1.00 98.38 91 GLU A O 1
ATOM 707 N N . GLN A 1 92 ? -11.126 12.849 12.276 1.00 98.38 92 GLN A N 1
ATOM 708 C CA . GLN A 1 92 ? -9.665 12.771 12.365 1.00 98.38 92 GLN A CA 1
ATOM 709 C C . GLN A 1 92 ? -9.171 11.334 12.171 1.00 98.38 92 GLN A C 1
ATOM 711 O O . GLN A 1 92 ? -8.226 11.090 11.421 1.00 98.38 92 GLN A O 1
ATOM 716 N N . SER A 1 93 ? -9.841 10.369 12.806 1.00 98.62 93 SER A N 1
ATOM 717 C CA . SER A 1 93 ? -9.486 8.953 12.696 1.00 98.62 93 SER A CA 1
ATOM 718 C C . SER A 1 93 ? -9.644 8.450 11.259 1.00 98.62 93 SER A C 1
ATOM 720 O O . SER A 1 93 ? -8.764 7.760 10.747 1.00 98.62 93 SER A O 1
ATOM 722 N N . LEU A 1 94 ? -10.730 8.828 10.577 1.00 98.12 94 LEU A N 1
ATOM 723 C CA . LEU A 1 94 ? -10.975 8.447 9.187 1.00 98.12 94 LEU A CA 1
ATOM 724 C C . LEU A 1 94 ? -9.936 9.059 8.235 1.00 98.12 94 LEU A C 1
ATOM 726 O O . LEU A 1 94 ? -9.416 8.359 7.366 1.00 98.12 94 LEU A O 1
ATOM 730 N N . GLN A 1 95 ? -9.587 10.335 8.426 1.00 98.19 95 GLN A N 1
ATOM 731 C CA . GLN A 1 95 ? -8.530 10.992 7.651 1.00 98.19 95 GLN A CA 1
ATOM 732 C C . GLN A 1 95 ? -7.192 10.255 7.793 1.00 98.19 95 GLN A C 1
ATOM 734 O O . GLN A 1 95 ? -6.553 9.933 6.792 1.00 98.19 95 GLN A O 1
ATOM 739 N N . MET A 1 96 ? -6.797 9.911 9.020 1.00 98.00 96 MET A N 1
ATOM 740 C CA . MET A 1 96 ? -5.552 9.183 9.278 1.00 98.00 96 MET A CA 1
ATOM 741 C C . MET A 1 96 ? -5.556 7.777 8.666 1.00 98.00 96 MET A C 1
ATOM 743 O O . MET A 1 96 ? -4.568 7.370 8.058 1.00 98.00 96 MET A O 1
ATOM 747 N N . VAL A 1 97 ? -6.668 7.043 8.763 1.00 97.56 97 VAL A N 1
ATOM 748 C CA . VAL A 1 97 ? -6.822 5.710 8.148 1.00 97.56 97 VAL A CA 1
ATOM 749 C C . VAL A 1 97 ? -6.708 5.759 6.621 1.00 97.56 97 VAL A C 1
ATOM 751 O O . VAL A 1 97 ? -6.212 4.808 6.010 1.00 97.56 97 VAL A O 1
ATOM 754 N N . ASN A 1 98 ? -7.161 6.844 5.991 1.00 95.56 98 ASN A N 1
ATOM 755 C CA . ASN A 1 98 ? -7.067 7.027 4.542 1.00 95.56 98 ASN A CA 1
ATOM 756 C C . ASN A 1 98 ? -5.652 7.397 4.086 1.00 95.56 98 ASN A C 1
ATOM 758 O O . ASN A 1 98 ? -5.222 6.925 3.039 1.00 95.56 98 ASN A O 1
ATOM 762 N N . LEU A 1 99 ? -4.927 8.191 4.880 1.00 95.75 99 LEU A N 1
ATOM 763 C CA . LEU A 1 99 ? -3.539 8.578 4.601 1.00 95.75 99 LEU A CA 1
ATOM 764 C C . LEU A 1 99 ? -2.523 7.483 4.950 1.00 95.75 99 LEU A C 1
ATOM 766 O O . LEU A 1 99 ? -1.402 7.493 4.447 1.00 95.75 99 LEU A O 1
ATOM 770 N N . THR A 1 100 ? -2.897 6.538 5.811 1.00 94.94 100 THR A N 1
ATOM 771 C CA . THR A 1 100 ? -2.023 5.425 6.182 1.00 94.94 100 THR A CA 1
ATOM 772 C C . THR A 1 100 ? -1.985 4.404 5.051 1.00 94.94 100 THR A C 1
ATOM 774 O O . THR A 1 100 ? -2.983 3.735 4.763 1.00 94.94 100 THR A O 1
ATOM 777 N N . ALA A 1 101 ? -0.815 4.276 4.423 1.00 90.56 101 ALA A N 1
ATOM 778 C CA . ALA A 1 101 ? -0.557 3.246 3.428 1.00 90.56 101 ALA A CA 1
ATOM 779 C C . ALA A 1 101 ? -0.775 1.849 4.025 1.00 90.56 101 ALA A C 1
ATOM 781 O O . ALA A 1 101 ? -0.508 1.604 5.205 1.00 90.56 101 ALA A O 1
ATOM 782 N N . LEU A 1 102 ? -1.256 0.921 3.197 1.00 86.88 102 LEU A N 1
ATOM 783 C CA . LEU A 1 102 ? -1.329 -0.475 3.607 1.00 86.88 102 LEU A CA 1
ATOM 784 C C . LEU A 1 102 ? 0.085 -0.991 3.881 1.00 86.88 102 LEU A C 1
ATOM 786 O O . LEU A 1 102 ? 1.007 -0.618 3.149 1.00 86.88 102 LEU A O 1
ATOM 790 N N . PRO A 1 103 ? 0.272 -1.852 4.894 1.00 78.69 103 PRO A N 1
ATOM 791 C CA . PRO A 1 103 ? 1.538 -2.533 5.087 1.00 78.69 103 PRO A CA 1
ATOM 792 C C . PRO A 1 103 ? 1.857 -3.345 3.829 1.00 78.69 103 PRO A C 1
ATOM 794 O O . PRO A 1 103 ? 1.286 -4.410 3.596 1.00 78.69 103 PRO A O 1
ATOM 797 N N . ALA A 1 104 ? 2.738 -2.818 2.985 1.00 67.75 104 ALA A N 1
ATOM 798 C CA . ALA A 1 104 ? 3.308 -3.591 1.904 1.00 67.75 104 ALA A CA 1
ATOM 799 C C . ALA A 1 104 ? 4.283 -4.585 2.531 1.00 67.75 104 ALA A C 1
ATOM 801 O O . ALA A 1 104 ? 5.037 -4.236 3.445 1.00 67.75 104 ALA A O 1
ATOM 802 N N . ALA A 1 105 ? 4.303 -5.814 2.020 1.00 56.97 105 ALA A N 1
ATOM 803 C CA . ALA A 1 105 ? 5.489 -6.629 2.180 1.00 56.97 105 ALA A CA 1
ATOM 804 C C . ALA A 1 105 ? 6.616 -5.863 1.478 1.00 56.97 105 ALA A C 1
ATOM 806 O O . ALA A 1 105 ? 6.747 -5.925 0.255 1.00 56.97 105 ALA A O 1
ATOM 807 N N . ALA A 1 106 ? 7.411 -5.102 2.238 1.00 46.56 106 ALA A N 1
ATOM 808 C CA . ALA A 1 106 ? 8.768 -4.820 1.815 1.00 46.56 106 ALA A CA 1
ATOM 809 C C . ALA A 1 106 ? 9.324 -6.179 1.402 1.00 46.56 106 ALA A C 1
ATOM 811 O O . ALA A 1 106 ? 9.162 -7.147 2.154 1.00 46.56 106 ALA A O 1
ATOM 812 N N . GLN A 1 107 ? 9.864 -6.283 0.188 1.00 51.25 107 GLN A N 1
ATOM 813 C CA . GLN A 1 107 ? 10.611 -7.469 -0.192 1.00 51.25 107 GLN A CA 1
ATOM 814 C C . GLN A 1 107 ? 11.650 -7.642 0.912 1.00 51.25 107 GLN A C 1
ATOM 816 O O . GLN A 1 107 ? 12.590 -6.858 1.017 1.00 51.25 107 GLN A O 1
ATOM 821 N N . SER A 1 108 ? 11.394 -8.583 1.820 1.00 41.47 108 SER A N 1
ATOM 822 C CA . SER A 1 108 ? 12.329 -8.970 2.855 1.00 41.47 108 SER A CA 1
ATOM 823 C C . SER A 1 108 ? 13.400 -9.721 2.087 1.00 41.47 108 SER A C 1
ATOM 825 O O . SER A 1 108 ? 13.317 -10.931 1.889 1.00 41.47 108 SER A O 1
ATOM 827 N N . GLY A 1 109 ? 14.304 -8.941 1.496 1.00 39.25 109 GLY A N 1
ATOM 828 C CA . GLY A 1 109 ? 15.476 -9.426 0.808 1.00 39.25 109 GLY A CA 1
ATOM 829 C C . GLY A 1 109 ? 16.313 -10.146 1.844 1.00 39.25 109 GLY A C 1
ATOM 830 O O . GLY A 1 109 ? 16.774 -9.540 2.812 1.00 39.25 109 GLY A O 1
ATOM 831 N N . LYS A 1 110 ? 16.423 -11.456 1.665 1.00 34.81 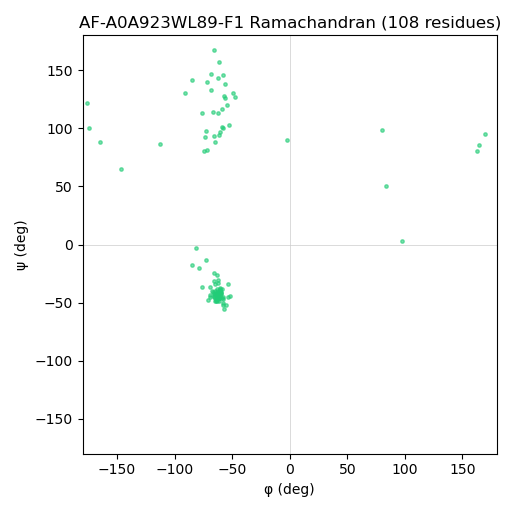110 LYS A N 1
ATOM 832 C CA . LYS A 1 110 ? 17.655 -12.143 2.016 1.00 34.81 110 LYS A CA 1
ATOM 833 C C . LYS A 1 110 ? 18.697 -11.799 0.965 1.00 34.81 110 LYS A C 1
ATOM 835 O O . LYS A 1 110 ? 18.288 -11.678 -0.213 1.00 34.81 110 LYS A O 1
#

Sequence (110 aa):
MHRHAIVFSALCTLSSLAFSQSLPSPKPSPEDMQKMMDSSMVSMLPILGRMTEVHLEAQLNVAARPETAERIATFKKNLFDALRRKGFTAEQSLQMVNLTALPAAAQSGK